Protein AF-A0AAW9D600-F1 (afdb_monomer_lite)

Organism: Burkholderia thailandensis (NCBI:txid57975)

pLDDT: mean 84.23, std 15.15, range [27.64, 96.31]

Radius of gyration: 14.9 Å; chains: 1; bounding box: 30×37×37 Å

Secondary structure (DSSP, 8-state):
-----PPSS-EEEEEEEEETTTTEEEEEEEEEE-TT------SSGGG-EEEEE-S-TTSPPP------SS-GGGHHHHS-----B-GGGG-

InterPro domains:
  IPR011051 RmlC-like cupin domain superfamily [SSF51182] (14-82)
  IPR014710 RmlC-like jelly roll fold [G3DSA:2.60.120.10] (4-88)

Structure (mmCIF, N/CA/C/O backbone):
data_AF-A0AAW9D600-F1
#
_entry.id   AF-A0AAW9D600-F1
#
loop_
_atom_site.group_PDB
_atom_site.id
_atom_site.type_symbol
_atom_site.label_atom_id
_atom_site.label_alt_id
_atom_site.label_comp_id
_atom_site.label_asym_id
_atom_site.label_entity_id
_atom_site.label_seq_id
_atom_site.pdbx_PDB_ins_code
_atom_site.Cartn_x
_atom_site.Cartn_y
_atom_site.Cartn_z
_atom_site.occupancy
_atom_site.B_iso_or_equiv
_atom_site.auth_seq_id
_atom_site.auth_comp_id
_atom_site.auth_asym_id
_atom_site.auth_atom_id
_atom_site.pdbx_PDB_model_num
ATOM 1 N N . MET A 1 1 ? -15.544 -13.098 14.648 1.00 27.64 1 MET A N 1
ATOM 2 C CA . MET A 1 1 ? -15.975 -11.789 14.102 1.00 27.64 1 MET A CA 1
ATOM 3 C C . MET A 1 1 ? -15.090 -10.699 14.698 1.00 27.64 1 MET A C 1
ATOM 5 O O . MET A 1 1 ? -15.237 -10.399 15.873 1.00 27.64 1 MET A O 1
ATOM 9 N N . VAL A 1 2 ? -14.135 -10.143 13.943 1.00 31.48 2 VAL A N 1
ATOM 10 C CA . VAL A 1 2 ? -13.303 -9.023 14.428 1.00 31.48 2 VAL A CA 1
ATOM 11 C C . VAL A 1 2 ? -14.023 -7.716 14.103 1.00 31.48 2 VAL A C 1
ATOM 13 O O . VAL A 1 2 ? -14.227 -7.393 12.935 1.00 31.48 2 VAL A O 1
ATOM 16 N N . ARG A 1 3 ? -14.445 -6.963 15.125 1.00 32.22 3 ARG A N 1
ATOM 17 C CA . ARG A 1 3 ? -15.092 -5.655 14.948 1.00 32.22 3 ARG A CA 1
ATOM 18 C C . ARG A 1 3 ? -14.046 -4.547 15.063 1.00 32.22 3 ARG A C 1
ATOM 20 O O . ARG A 1 3 ? -13.795 -4.042 16.151 1.00 32.22 3 ARG A O 1
ATOM 27 N N . LEU A 1 4 ? -13.450 -4.155 13.939 1.00 51.66 4 LEU A N 1
ATOM 28 C CA . LEU A 1 4 ? -12.526 -3.018 13.877 1.00 51.66 4 LEU A CA 1
ATOM 29 C C . LEU A 1 4 ? -13.328 -1.705 13.949 1.00 51.66 4 LEU A C 1
ATOM 31 O O . LEU A 1 4 ? -13.973 -1.307 12.980 1.00 51.66 4 LEU A O 1
ATOM 35 N N . ARG A 1 5 ? -13.337 -1.035 15.110 1.00 48.72 5 ARG A N 1
ATOM 36 C CA . ARG A 1 5 ? -13.917 0.311 15.267 1.00 48.72 5 ARG A CA 1
ATOM 37 C C . ARG A 1 5 ? -12.818 1.361 15.072 1.00 48.72 5 ARG A C 1
ATOM 39 O O . ARG A 1 5 ? -12.150 1.732 16.026 1.00 48.72 5 ARG A O 1
ATOM 46 N N . GLY A 1 6 ? -12.634 1.833 13.839 1.00 51.75 6 GLY A N 1
ATOM 47 C CA . GLY A 1 6 ? -11.820 3.016 13.532 1.00 51.75 6 GLY A CA 1
ATOM 48 C C . GLY A 1 6 ? -12.710 4.242 13.327 1.00 51.75 6 GLY A C 1
ATOM 49 O O . GLY A 1 6 ? -13.665 4.184 12.545 1.00 51.75 6 GLY A O 1
ATOM 50 N N . ALA A 1 7 ? -12.428 5.337 14.035 1.00 51.44 7 ALA A N 1
ATOM 51 C CA . ALA A 1 7 ? -13.158 6.591 13.884 1.00 51.44 7 ALA A CA 1
ATOM 52 C C . ALA A 1 7 ? -12.973 7.200 12.478 1.00 51.44 7 ALA A C 1
ATOM 54 O O . ALA A 1 7 ? -11.999 6.963 11.765 1.00 51.44 7 ALA A O 1
ATOM 55 N N . ARG A 1 8 ? -13.987 7.966 12.079 1.00 55.41 8 ARG A N 1
ATOM 56 C CA . ARG A 1 8 ? -14.259 8.474 10.731 1.00 55.41 8 ARG A CA 1
ATOM 57 C C . ARG A 1 8 ? -13.113 9.329 10.135 1.00 55.41 8 ARG A C 1
ATOM 59 O O . ARG A 1 8 ? -12.550 10.183 10.804 1.00 55.41 8 ARG A O 1
ATOM 66 N N . ARG A 1 9 ? -12.907 9.186 8.814 1.00 62.12 9 ARG A N 1
ATOM 67 C CA . ARG A 1 9 ? -12.443 10.218 7.845 1.00 62.12 9 ARG A CA 1
ATOM 68 C C . ARG A 1 9 ? -11.033 10.833 7.993 1.00 62.12 9 ARG A C 1
ATOM 70 O O . ARG A 1 9 ? -10.845 11.966 7.562 1.00 62.12 9 ARG A O 1
ATOM 77 N N . ARG A 1 10 ? -10.019 10.128 8.509 1.00 74.69 10 ARG A N 1
ATOM 78 C CA . ARG A 1 10 ? -8.627 10.654 8.467 1.00 74.69 10 ARG A CA 1
ATOM 79 C C . ARG A 1 10 ? -7.582 9.735 7.837 1.00 74.69 10 ARG A C 1
ATOM 81 O O . ARG A 1 10 ? -6.446 10.163 7.635 1.00 74.69 10 ARG A O 1
ATOM 88 N N . ALA A 1 11 ? -7.943 8.503 7.488 1.00 87.88 11 ALA A N 1
ATOM 89 C CA . ALA A 1 11 ? -7.070 7.659 6.684 1.00 87.88 11 ALA A CA 1
ATOM 90 C C . ALA A 1 11 ? -7.019 8.182 5.244 1.00 87.88 11 ALA A C 1
ATOM 92 O O . ALA A 1 11 ? -8.032 8.598 4.676 1.00 87.88 11 ALA A O 1
ATOM 93 N N . HIS A 1 12 ? -5.840 8.145 4.644 1.00 90.44 12 HIS A N 1
ATOM 94 C CA . HIS A 1 12 ? -5.650 8.449 3.236 1.00 90.44 12 HIS A CA 1
ATOM 95 C C . HIS A 1 12 ? -4.599 7.523 2.632 1.00 90.44 12 HIS A C 1
ATOM 97 O O . HIS A 1 12 ? -3.820 6.879 3.337 1.00 90.44 12 HIS A O 1
ATOM 103 N N . ARG A 1 13 ? -4.587 7.464 1.306 1.00 91.31 13 ARG A N 1
ATOM 104 C CA . ARG A 1 13 ? -3.543 6.817 0.519 1.00 91.31 13 ARG A CA 1
ATOM 105 C C . ARG A 1 13 ? -2.985 7.823 -0.462 1.00 91.31 13 ARG A C 1
ATOM 107 O O . ARG A 1 13 ? -3.757 8.498 -1.132 1.00 91.31 13 ARG A O 1
ATOM 114 N N . ILE A 1 14 ? -1.673 7.877 -0.582 1.00 93.38 14 ILE A N 1
ATOM 115 C CA . ILE A 1 14 ? -1.001 8.516 -1.703 1.00 93.38 14 ILE A CA 1
ATOM 116 C C . ILE A 1 14 ? -0.653 7.412 -2.698 1.00 93.38 14 ILE A C 1
ATOM 118 O O . ILE A 1 14 ? -0.001 6.447 -2.311 1.00 93.38 14 ILE A O 1
ATOM 122 N N . ALA A 1 15 ? -1.150 7.502 -3.928 1.00 93.25 15 ALA A N 1
ATOM 123 C CA . ALA A 1 15 ? -0.823 6.578 -5.011 1.00 93.25 15 ALA A CA 1
ATOM 124 C C . ALA A 1 15 ? 0.221 7.217 -5.926 1.00 93.25 15 ALA A C 1
ATOM 126 O O . ALA A 1 15 ? 0.092 8.397 -6.244 1.00 93.25 15 ALA A O 1
ATOM 127 N N . TYR A 1 16 ? 1.206 6.435 -6.348 1.00 94.81 16 TYR A N 1
ATOM 128 C CA . TYR A 1 16 ? 2.300 6.878 -7.207 1.00 94.81 16 TYR A CA 1
ATOM 129 C C . TYR A 1 16 ? 2.314 6.079 -8.506 1.00 94.81 16 TYR A C 1
ATOM 131 O O . TYR A 1 16 ? 1.800 4.961 -8.569 1.00 94.81 16 TYR A O 1
ATOM 139 N N . ARG A 1 17 ? 2.944 6.648 -9.529 1.00 94.94 17 ARG A N 1
ATOM 140 C CA . ARG A 1 17 ? 3.299 5.960 -10.768 1.00 94.94 17 ARG A CA 1
ATOM 141 C C . ARG A 1 17 ? 4.781 5.594 -10.735 1.00 94.94 17 ARG A C 1
ATOM 143 O O . ARG A 1 17 ? 5.594 6.381 -10.265 1.00 94.94 17 ARG A O 1
ATOM 150 N N . TRP A 1 18 ? 5.139 4.420 -11.241 1.00 95.88 18 TRP A N 1
ATOM 151 C CA . TRP A 1 18 ? 6.540 4.054 -11.434 1.00 95.88 18 TRP A CA 1
ATOM 152 C C . TRP A 1 18 ? 7.132 4.753 -12.662 1.00 95.88 18 TRP A C 1
ATOM 154 O O . TRP A 1 18 ? 6.495 4.797 -13.715 1.00 95.88 18 TRP A O 1
ATOM 164 N N . ASN A 1 19 ? 8.349 5.274 -12.535 1.00 95.38 19 ASN A N 1
ATOM 165 C CA . ASN A 1 19 ? 9.164 5.745 -13.645 1.00 95.38 19 ASN A CA 1
ATOM 166 C C . ASN A 1 19 ? 10.347 4.791 -13.831 1.00 95.38 19 ASN A C 1
ATOM 168 O O . ASN A 1 19 ? 11.276 4.803 -13.025 1.00 95.38 19 ASN A O 1
ATOM 172 N N . GLU A 1 20 ? 10.326 4.002 -14.907 1.00 95.38 20 GLU A N 1
ATOM 173 C CA . GLU A 1 20 ? 11.405 3.055 -15.220 1.00 95.38 20 GLU A CA 1
ATOM 174 C C . GLU A 1 20 ? 12.745 3.757 -15.464 1.00 95.38 20 GLU A C 1
ATOM 176 O O . GLU A 1 20 ? 13.768 3.327 -14.941 1.00 95.38 20 GLU A O 1
ATOM 181 N N . ALA A 1 21 ? 12.749 4.872 -16.201 1.00 95.88 21 ALA A N 1
ATOM 182 C CA . ALA A 1 21 ? 13.982 5.568 -16.572 1.00 95.88 21 ALA A CA 1
ATOM 183 C C . ALA A 1 21 ? 14.704 6.172 -15.358 1.00 95.88 21 ALA A C 1
ATOM 185 O O . ALA A 1 21 ? 15.930 6.177 -15.303 1.00 95.88 21 ALA A O 1
ATOM 186 N N . ALA A 1 22 ? 13.943 6.671 -14.381 1.00 93.44 22 ALA A N 1
ATOM 187 C CA . ALA A 1 22 ? 14.487 7.243 -13.150 1.00 93.44 22 ALA A CA 1
ATOM 188 C C . ALA A 1 22 ? 14.581 6.231 -11.994 1.00 93.44 22 ALA A C 1
ATOM 190 O O . ALA A 1 22 ? 15.107 6.569 -10.935 1.00 93.44 22 ALA A O 1
ATOM 191 N N . CYS A 1 23 ? 14.064 5.012 -12.183 1.00 95.06 23 CYS A N 1
ATOM 192 C CA . CYS A 1 23 ? 13.974 3.969 -11.164 1.00 95.06 23 CYS A CA 1
ATOM 193 C C . CYS A 1 23 ? 13.354 4.478 -9.843 1.00 95.06 23 CYS A C 1
ATOM 195 O O . CYS A 1 23 ? 13.845 4.205 -8.744 1.00 95.06 23 CYS A O 1
ATOM 197 N N . CYS A 1 24 ? 12.278 5.265 -9.938 1.00 96.06 24 CYS A N 1
ATOM 198 C CA . CYS A 1 24 ? 11.624 5.854 -8.771 1.00 96.06 24 CYS A CA 1
ATOM 199 C C . CYS A 1 24 ? 10.113 6.047 -8.960 1.00 96.06 24 CYS A C 1
ATOM 201 O O . CYS A 1 24 ? 9.573 6.007 -10.067 1.00 96.06 24 CYS A O 1
ATOM 203 N N . ALA A 1 25 ? 9.413 6.253 -7.846 1.00 96.31 25 ALA A 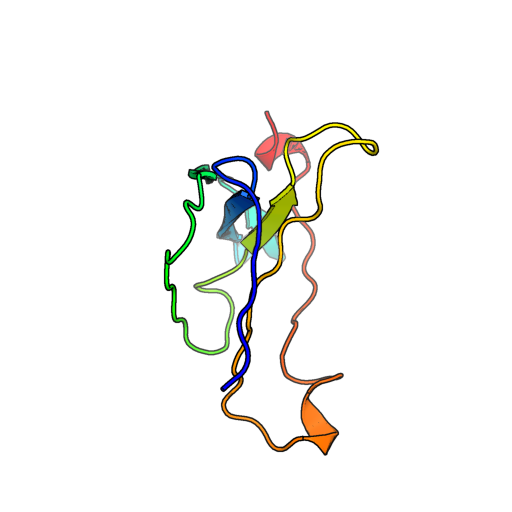N 1
ATOM 204 C CA . ALA A 1 25 ? 7.995 6.578 -7.812 1.00 96.31 25 ALA A CA 1
ATOM 205 C C . ALA A 1 25 ? 7.764 8.093 -7.977 1.00 96.31 25 ALA A C 1
ATOM 207 O O . ALA A 1 25 ? 8.372 8.901 -7.274 1.00 96.31 25 ALA A O 1
ATOM 208 N N . ILE A 1 26 ? 6.845 8.465 -8.869 1.00 94.00 26 ILE A N 1
ATOM 209 C CA . ILE A 1 26 ? 6.491 9.843 -9.251 1.00 94.00 26 ILE A CA 1
ATOM 210 C C . ILE A 1 26 ? 4.964 10.068 -9.211 1.00 94.00 26 ILE A C 1
ATOM 212 O O . ILE A 1 26 ? 4.203 9.141 -8.928 1.00 94.00 26 ILE A O 1
ATOM 216 N N . ASP A 1 27 ? 4.508 11.291 -9.510 1.00 86.00 27 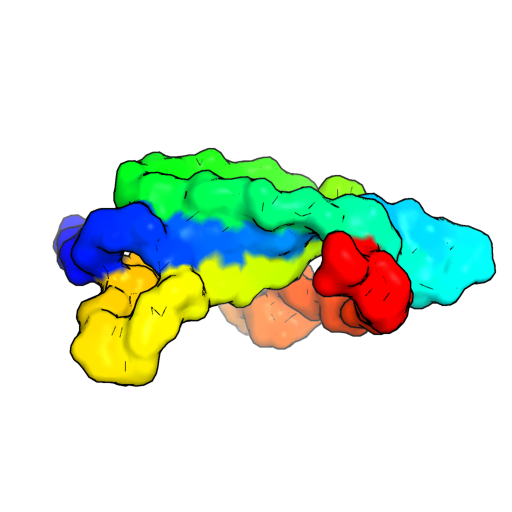ASP A N 1
ATOM 217 C CA . ASP A 1 27 ? 3.093 11.677 -9.687 1.00 86.00 27 ASP A CA 1
ATOM 218 C C . ASP A 1 27 ? 2.161 11.258 -8.537 1.00 86.00 27 ASP A C 1
ATOM 220 O O . ASP A 1 27 ? 1.248 10.439 -8.698 1.00 86.00 27 ASP A O 1
ATOM 224 N N . ALA A 1 28 ? 2.390 11.815 -7.348 1.00 88.00 28 ALA A N 1
ATOM 225 C CA . ALA A 1 28 ? 1.671 11.413 -6.151 1.00 88.00 28 ALA A CA 1
ATOM 226 C C . ALA A 1 28 ? 0.247 11.990 -6.102 1.00 88.00 28 ALA A C 1
ATOM 228 O O . ALA A 1 28 ? 0.035 13.200 -6.109 1.00 88.00 28 ALA A O 1
ATOM 229 N N . ARG A 1 29 ? -0.757 11.120 -5.973 1.00 91.12 29 ARG A N 1
ATOM 230 C CA . ARG A 1 29 ? -2.165 11.517 -5.816 1.00 91.12 29 ARG A CA 1
ATOM 231 C C . ARG A 1 29 ? -2.714 11.065 -4.480 1.00 91.12 29 ARG A C 1
ATOM 233 O O . ARG A 1 29 ? -2.722 9.872 -4.171 1.00 91.12 29 ARG A O 1
ATOM 240 N N . LYS A 1 30 ? -3.203 12.016 -3.686 1.00 90.75 30 LYS A N 1
ATOM 241 C CA . LYS A 1 30 ? -3.795 11.744 -2.375 1.00 90.75 30 LYS A CA 1
ATOM 242 C C . LYS A 1 30 ? -5.285 11.436 -2.507 1.00 90.75 30 LYS A C 1
ATOM 244 O O . LYS A 1 30 ? -6.054 12.225 -3.039 1.00 90.75 30 LYS A O 1
ATOM 249 N N . HIS A 1 31 ? -5.698 10.309 -1.944 1.00 89.50 31 HIS A N 1
ATOM 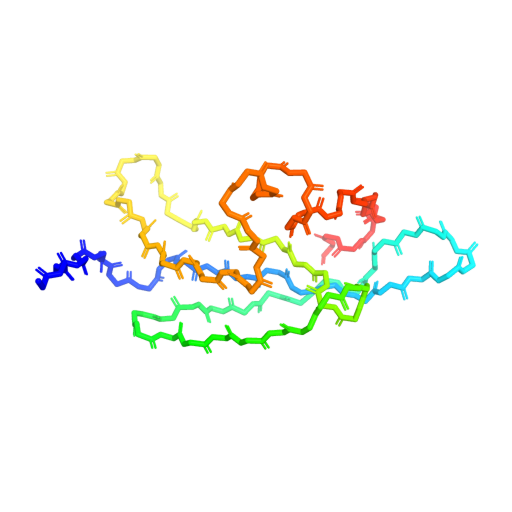250 C CA . HIS A 1 31 ? -7.081 9.854 -1.900 1.00 89.50 31 HIS A CA 1
ATOM 251 C C . HIS A 1 31 ? -7.512 9.642 -0.450 1.00 89.50 31 HIS A C 1
ATOM 253 O O . HIS A 1 31 ? -6.845 8.927 0.305 1.00 89.50 31 HIS A O 1
ATOM 259 N N . ALA A 1 32 ? -8.640 10.232 -0.058 1.00 89.56 32 ALA A N 1
ATOM 260 C CA . ALA A 1 32 ? -9.260 9.938 1.229 1.00 89.56 32 ALA A CA 1
ATOM 261 C C . ALA A 1 32 ? -9.725 8.472 1.279 1.00 89.56 32 ALA A C 1
ATOM 263 O O . ALA A 1 32 ? -10.223 7.934 0.291 1.00 89.56 32 ALA A O 1
ATOM 264 N N . ARG A 1 33 ? -9.586 7.825 2.441 1.00 89.81 33 ARG A N 1
ATOM 265 C CA . ARG A 1 33 ? -10.069 6.462 2.692 1.00 89.81 33 ARG A CA 1
ATOM 266 C C . ARG A 1 33 ? -11.135 6.487 3.790 1.00 89.81 33 ARG A C 1
ATOM 268 O O . ARG A 1 33 ? -10.785 6.499 4.973 1.00 89.81 33 ARG A O 1
ATOM 275 N N . PRO A 1 34 ? -12.432 6.531 3.438 1.00 86.12 34 PRO A N 1
ATOM 276 C CA . PRO A 1 34 ? -13.492 6.407 4.430 1.00 86.12 34 PRO A CA 1
ATOM 277 C C . PRO A 1 34 ? -13.528 4.992 5.027 1.00 86.12 34 PRO A C 1
ATOM 279 O O . PRO A 1 34 ? -13.008 4.035 4.450 1.00 86.12 34 PRO A O 1
ATOM 282 N N . THR A 1 35 ? -14.160 4.849 6.193 1.00 86.56 35 THR A N 1
ATOM 283 C CA . THR A 1 35 ? -14.416 3.541 6.812 1.00 86.56 35 THR A CA 1
ATOM 284 C C . THR A 1 35 ? -15.149 2.628 5.827 1.00 86.56 35 THR A C 1
ATOM 286 O O . THR A 1 35 ? -16.103 3.059 5.185 1.00 86.56 35 THR A O 1
ATOM 289 N N . GLY A 1 36 ? -14.700 1.377 5.707 1.00 86.81 36 GLY A N 1
ATOM 290 C CA . GLY A 1 36 ? -15.263 0.406 4.762 1.00 86.81 36 GLY A CA 1
ATOM 291 C C . GLY A 1 36 ? -14.700 0.490 3.338 1.00 86.81 36 GLY A C 1
ATOM 292 O O . GLY A 1 36 ? -15.033 -0.361 2.524 1.00 86.81 36 GLY A O 1
ATOM 293 N N . ALA A 1 37 ? -13.828 1.456 3.022 1.00 88.44 37 ALA A N 1
ATOM 294 C CA . ALA A 1 37 ? -13.187 1.521 1.709 1.00 88.44 37 ALA A CA 1
ATOM 295 C C . ALA A 1 37 ? -12.245 0.328 1.471 1.00 88.44 37 ALA A C 1
ATOM 297 O O . ALA A 1 37 ? -11.233 0.167 2.164 1.00 88.44 37 ALA A O 1
ATOM 298 N N . VAL A 1 38 ? -12.541 -0.451 0.431 1.00 89.31 38 VAL A N 1
ATOM 299 C CA . VAL A 1 38 ? -11.755 -1.612 -0.003 1.00 89.31 38 VAL A CA 1
ATOM 300 C C . VAL A 1 38 ? -10.930 -1.252 -1.238 1.00 89.31 38 VAL A C 1
ATOM 302 O O . VAL A 1 38 ? -11.363 -0.493 -2.100 1.00 89.31 38 VAL A O 1
ATOM 305 N N . SER A 1 39 ? -9.718 -1.793 -1.317 1.00 87.62 39 SER A N 1
ATOM 306 C CA . SER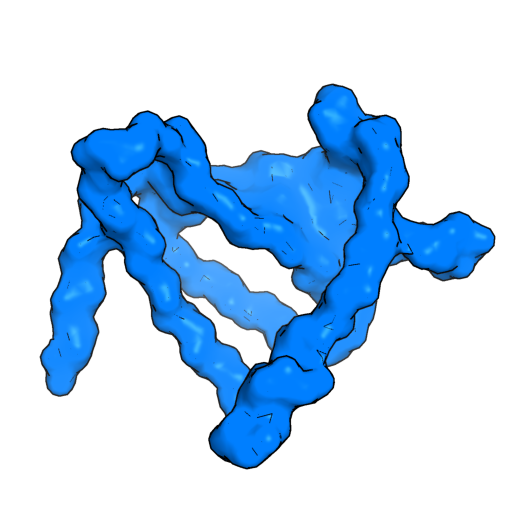 A 1 39 ? -8.835 -1.683 -2.479 1.00 87.62 39 SER A CA 1
ATOM 307 C C . SER A 1 39 ? -8.088 -2.997 -2.655 1.00 87.62 39 SER A C 1
ATOM 309 O O . SER A 1 39 ? -7.626 -3.545 -1.656 1.00 87.62 39 SER A O 1
ATOM 311 N N . TYR A 1 40 ? -7.909 -3.452 -3.890 1.00 90.31 40 TYR A N 1
ATOM 312 C CA . TYR A 1 40 ? -7.118 -4.635 -4.221 1.00 90.31 40 TYR A CA 1
ATOM 313 C C . TYR A 1 40 ? -6.170 -4.306 -5.372 1.00 90.31 40 TYR A C 1
ATOM 315 O O . TYR A 1 40 ? -6.482 -3.459 -6.209 1.00 90.31 40 TYR A O 1
ATOM 323 N N . VAL A 1 41 ? -5.003 -4.943 -5.379 1.00 88.25 41 VAL A N 1
ATOM 324 C CA . VAL A 1 41 ? -3.955 -4.760 -6.388 1.00 88.25 41 VAL A CA 1
ATOM 325 C C . VAL A 1 41 ? -3.195 -6.072 -6.561 1.00 88.25 41 VAL A C 1
ATOM 327 O O . VAL A 1 41 ? -3.244 -6.936 -5.683 1.00 88.25 41 VAL A O 1
ATOM 330 N N . ARG A 1 42 ? -2.507 -6.228 -7.692 1.00 88.12 42 ARG A N 1
ATOM 331 C CA . ARG A 1 42 ? -1.563 -7.332 -7.909 1.00 88.12 42 ARG A CA 1
ATOM 332 C C . ARG A 1 42 ? -0.165 -6.927 -7.436 1.00 88.12 42 ARG A C 1
ATOM 334 O O . ARG A 1 42 ? 0.090 -5.749 -7.194 1.00 88.12 42 ARG A O 1
ATOM 341 N N . ALA A 1 43 ? 0.720 -7.910 -7.292 1.00 87.62 43 ALA A N 1
ATOM 342 C CA . ALA A 1 43 ? 2.137 -7.652 -7.054 1.00 87.62 43 ALA A CA 1
ATOM 343 C C . ALA A 1 43 ? 2.760 -6.875 -8.230 1.00 87.62 43 ALA A C 1
ATOM 345 O O . ALA A 1 43 ? 2.282 -6.970 -9.361 1.00 87.62 43 ALA A O 1
ATOM 346 N N . GLY A 1 44 ? 3.836 -6.136 -7.957 1.00 89.44 44 GLY A N 1
ATOM 347 C CA . GLY A 1 44 ? 4.543 -5.314 -8.941 1.00 89.44 44 GLY A CA 1
ATOM 348 C C . GLY A 1 44 ? 4.399 -3.812 -8.687 1.00 89.44 44 GLY A C 1
ATOM 349 O O . GLY A 1 44 ? 3.883 -3.373 -7.659 1.00 89.44 44 GLY A O 1
ATOM 350 N N . ARG A 1 45 ? 4.882 -3.010 -9.639 1.00 93.19 45 ARG A N 1
ATOM 351 C CA . ARG A 1 45 ? 5.059 -1.553 -9.489 1.00 93.19 45 ARG A CA 1
ATOM 352 C C . ARG A 1 45 ? 3.903 -0.710 -10.036 1.00 93.19 45 ARG A C 1
ATOM 354 O O . ARG A 1 45 ? 3.949 0.514 -9.986 1.00 93.19 45 ARG A O 1
ATOM 361 N N . GLU A 1 46 ? 2.826 -1.346 -10.488 1.00 88.81 46 GLU A N 1
ATOM 362 C CA . GLU A 1 46 ? 1.618 -0.660 -10.975 1.00 88.81 46 GLU A CA 1
ATOM 363 C C . GLU A 1 46 ? 0.771 -0.047 -9.842 1.00 88.81 46 GLU A C 1
ATOM 365 O O . GLU A 1 46 ? -0.145 0.735 -10.088 1.00 88.81 46 GLU A O 1
ATOM 370 N N . ALA A 1 47 ? 1.066 -0.399 -8.587 1.00 89.19 47 ALA A N 1
ATOM 371 C CA . ALA A 1 47 ? 0.229 -0.109 -7.426 1.00 89.19 47 ALA A CA 1
ATOM 372 C C . ALA A 1 47 ? 0.990 0.498 -6.232 1.00 89.19 47 ALA A C 1
ATOM 374 O O . ALA A 1 47 ? 0.594 0.311 -5.074 1.00 89.19 47 ALA A O 1
ATOM 375 N N . ILE A 1 48 ? 2.068 1.238 -6.500 1.00 94.56 48 ILE A N 1
ATOM 376 C CA . ILE A 1 48 ? 2.894 1.871 -5.464 1.00 94.56 48 ILE A CA 1
ATOM 377 C C . ILE A 1 48 ? 2.046 2.862 -4.666 1.00 94.56 48 ILE A C 1
ATOM 379 O O . ILE A 1 48 ? 1.389 3.749 -5.221 1.00 94.56 48 ILE A O 1
ATOM 383 N N . HIS A 1 49 ? 2.054 2.729 -3.340 1.00 92.81 49 HIS A N 1
ATOM 384 C CA . HIS A 1 49 ? 1.301 3.631 -2.488 1.00 92.81 49 HIS A CA 1
ATOM 385 C C . HIS A 1 49 ? 1.890 3.804 -1.092 1.00 92.81 49 HIS A C 1
ATOM 387 O O . HIS A 1 49 ? 2.571 2.934 -0.561 1.00 92.81 49 HIS A O 1
ATOM 393 N N . ARG A 1 50 ? 1.541 4.927 -0.465 1.00 92.50 50 ARG A N 1
ATOM 394 C CA . ARG A 1 50 ? 1.807 5.220 0.943 1.00 92.50 50 ARG A CA 1
ATOM 395 C C . ARG A 1 50 ? 0.486 5.413 1.674 1.00 92.50 50 ARG A C 1
ATOM 397 O O . ARG A 1 50 ? -0.349 6.207 1.241 1.00 92.50 50 ARG A O 1
ATOM 404 N N . LEU A 1 51 ? 0.280 4.689 2.769 1.00 90.31 51 LEU A N 1
ATOM 405 C CA . LEU A 1 51 ? -0.848 4.922 3.672 1.00 90.31 51 LEU A CA 1
ATOM 406 C C . LEU A 1 51 ? -0.477 5.975 4.713 1.00 90.31 51 LEU A C 1
ATOM 408 O O . LEU A 1 51 ? 0.669 6.052 5.147 1.00 90.31 51 LEU A O 1
ATOM 412 N N . GLY A 1 52 ? -1.454 6.780 5.115 1.00 90.19 52 GLY A N 1
ATOM 413 C CA . GLY A 1 52 ? -1.255 7.805 6.126 1.00 90.19 52 GLY A CA 1
ATOM 414 C C . GLY A 1 52 ? -2.512 8.095 6.933 1.00 90.19 52 GLY A C 1
ATOM 415 O O . GLY A 1 52 ? -3.640 7.847 6.496 1.00 90.19 52 GLY A O 1
ATOM 416 N N . HIS A 1 53 ? -2.300 8.666 8.115 1.00 90.31 53 HIS A N 1
ATOM 417 C CA . HIS A 1 53 ? -3.335 9.200 8.990 1.00 90.31 53 HIS A CA 1
ATOM 418 C C . HIS A 1 53 ? -3.156 10.719 9.080 1.00 90.31 53 HIS A C 1
ATOM 420 O O . HIS A 1 53 ? -2.082 11.194 9.422 1.00 90.31 53 HIS A O 1
ATOM 426 N N . ALA A 1 54 ? -4.186 11.479 8.714 1.00 85.12 54 ALA A N 1
ATOM 427 C CA . ALA A 1 54 ? -4.149 12.943 8.661 1.00 85.12 54 ALA A CA 1
ATOM 428 C C . ALA A 1 54 ? -4.565 13.623 9.983 1.00 85.12 54 ALA A C 1
ATOM 430 O O . ALA A 1 54 ? -4.778 14.831 9.995 1.00 85.12 54 ALA A O 1
ATOM 431 N N . GLY A 1 55 ? -4.760 12.854 11.058 1.00 83.62 55 GLY A N 1
ATOM 432 C CA . GLY A 1 55 ? -5.108 13.369 12.382 1.00 83.62 55 GLY A CA 1
ATOM 433 C C . GLY A 1 55 ? -3.900 13.729 13.240 1.00 83.62 55 GLY A C 1
ATOM 434 O O . GLY A 1 55 ? -2.759 13.396 12.914 1.00 83.62 55 GLY A O 1
ATOM 435 N N . ALA A 1 56 ? -4.169 14.403 14.355 1.00 85.94 56 ALA A N 1
ATOM 436 C CA . ALA A 1 56 ? -3.189 14.642 15.404 1.00 85.94 56 ALA A CA 1
ATOM 437 C C . ALA A 1 56 ? -2.796 13.321 16.085 1.00 85.94 56 ALA A C 1
ATOM 439 O O . ALA A 1 56 ? -3.548 12.352 16.071 1.00 85.94 56 ALA A O 1
ATOM 440 N N . LYS A 1 57 ? -1.641 13.284 16.762 1.00 83.50 57 LYS A N 1
ATOM 441 C CA . LYS A 1 57 ? -1.216 12.095 17.531 1.00 83.50 57 LYS A CA 1
ATOM 442 C C . LYS A 1 57 ? -2.206 11.694 18.637 1.00 83.50 57 LYS A C 1
ATOM 444 O O . LYS A 1 57 ? -2.181 10.554 19.079 1.00 83.50 57 LYS A O 1
ATOM 449 N N . THR A 1 58 ? -3.036 12.633 19.086 1.00 86.94 58 THR A N 1
ATOM 450 C CA . THR A 1 58 ? -4.084 12.436 20.095 1.00 86.94 58 THR A CA 1
ATOM 451 C C . THR A 1 58 ? -5.417 11.965 19.507 1.00 86.94 58 THR A C 1
ATOM 453 O O . THR A 1 58 ? -6.304 11.587 20.269 1.00 86.94 58 THR A O 1
ATOM 456 N N . ASP A 1 59 ? -5.585 11.984 18.178 1.00 85.06 59 ASP A N 1
ATOM 457 C CA . ASP A 1 59 ? -6.771 11.421 17.533 1.00 85.06 59 ASP A CA 1
ATOM 458 C C . ASP A 1 59 ? -6.800 9.891 17.693 1.00 85.06 59 ASP A C 1
ATOM 460 O O . ASP A 1 59 ? -5.771 9.220 17.801 1.00 85.06 59 ASP A O 1
ATOM 464 N N . ALA A 1 60 ? -8.006 9.317 17.655 1.00 86.12 60 ALA A N 1
ATOM 465 C CA . ALA A 1 60 ? -8.169 7.868 17.649 1.00 86.12 60 ALA A CA 1
ATOM 466 C C . ALA A 1 60 ? -7.470 7.230 16.426 1.00 86.12 60 ALA A C 1
ATOM 468 O O . ALA A 1 60 ? -7.561 7.768 15.313 1.00 86.12 60 ALA A O 1
ATOM 469 N N . PRO A 1 61 ? -6.837 6.053 16.587 1.00 85.81 61 PRO A N 1
ATOM 470 C CA . PRO A 1 61 ? -6.113 5.410 15.501 1.00 85.81 61 PRO A CA 1
ATOM 471 C C . PRO A 1 61 ? -7.047 5.006 14.354 1.00 85.81 61 PRO A C 1
ATOM 473 O O . PRO A 1 61 ? -8.191 4.584 14.552 1.00 85.81 61 PRO A O 1
ATOM 476 N N . ALA A 1 62 ? -6.524 5.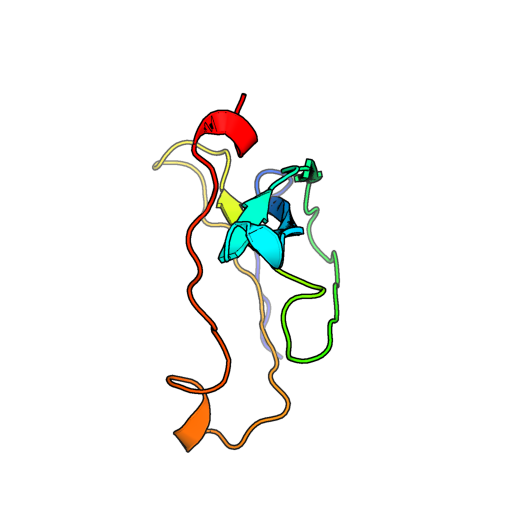076 13.130 1.00 86.25 62 ALA A N 1
ATOM 477 C CA . ALA A 1 62 ? -7.142 4.448 11.969 1.00 86.25 62 ALA A CA 1
ATOM 478 C C . ALA A 1 62 ? -6.610 3.017 11.818 1.00 86.25 62 ALA A C 1
ATOM 480 O O . ALA A 1 62 ? -5.400 2.816 11.768 1.00 86.25 62 ALA A O 1
ATOM 481 N N . ILE A 1 63 ? -7.510 2.034 11.719 1.00 87.62 63 ILE A N 1
ATOM 482 C CA . ILE A 1 63 ? -7.148 0.618 11.584 1.00 87.62 63 ILE A CA 1
ATOM 483 C C . ILE A 1 63 ? -7.609 0.105 10.217 1.00 87.62 63 ILE A C 1
ATOM 485 O O . ILE A 1 63 ? -8.768 0.294 9.842 1.00 87.62 63 ILE A O 1
ATOM 489 N N . SER A 1 64 ? -6.715 -0.562 9.487 1.00 86.94 64 SER A N 1
ATOM 490 C CA . SER A 1 64 ? -6.999 -1.232 8.214 1.00 86.94 64 SER A CA 1
ATOM 491 C C . SER A 1 64 ? -6.634 -2.713 8.294 1.00 86.94 64 SER A C 1
ATOM 493 O O . SER A 1 64 ? -5.654 -3.081 8.935 1.00 86.94 64 SER A O 1
ATOM 495 N N . LEU A 1 65 ? -7.417 -3.560 7.622 1.00 90.62 65 LEU A N 1
ATOM 496 C CA . LEU A 1 65 ? -7.107 -4.979 7.441 1.00 90.62 65 LEU A CA 1
ATOM 497 C C . LEU A 1 65 ? -6.468 -5.192 6.067 1.00 90.62 65 LEU A C 1
ATOM 499 O O . LEU A 1 65 ? -7.015 -4.745 5.060 1.00 90.62 65 LEU A O 1
ATOM 503 N N . HIS A 1 66 ? -5.315 -5.857 6.037 1.00 89.69 66 HIS A N 1
ATOM 504 C CA . HIS A 1 66 ? -4.608 -6.221 4.812 1.00 89.69 66 HIS A CA 1
ATOM 505 C C . HIS A 1 66 ? -4.617 -7.742 4.677 1.00 89.69 66 HIS A C 1
ATOM 507 O O . HIS A 1 66 ? -4.330 -8.450 5.639 1.00 89.69 66 HIS A O 1
ATOM 513 N N . VAL A 1 67 ? -4.953 -8.229 3.485 1.00 91.12 67 VAL A N 1
ATOM 514 C CA . VAL A 1 67 ? -4.967 -9.656 3.156 1.00 91.12 67 VAL A CA 1
ATOM 515 C C . VAL A 1 67 ? -4.034 -9.853 1.971 1.00 91.12 67 VAL A C 1
ATOM 517 O O . VAL A 1 67 ? -4.202 -9.193 0.946 1.00 91.12 67 VAL A O 1
ATOM 520 N N . TYR A 1 68 ? -3.050 -10.738 2.118 1.00 91.06 68 TYR A N 1
ATOM 521 C CA . TYR A 1 68 ? -2.047 -11.013 1.093 1.00 91.06 68 TYR A CA 1
ATOM 522 C C . TYR A 1 68 ? -2.159 -12.458 0.614 1.00 91.06 68 TYR A C 1
ATOM 524 O O . TYR A 1 68 ? -2.297 -13.373 1.420 1.00 91.06 68 TYR A O 1
ATOM 532 N N . GLY A 1 69 ? -2.064 -12.661 -0.700 1.00 91.12 69 GLY A N 1
ATOM 533 C CA . GLY A 1 69 ? -2.056 -13.984 -1.331 1.00 91.12 69 GLY A CA 1
ATOM 534 C C . GLY A 1 69 ? -0.687 -14.667 -1.285 1.00 91.12 69 GLY A C 1
ATOM 535 O O . GLY A 1 69 ? -0.234 -15.178 -2.303 1.00 91.12 69 GLY A O 1
ATOM 536 N N . VAL A 1 70 ? -0.001 -14.623 -0.140 1.00 91.69 70 VAL A N 1
ATOM 537 C CA . VAL A 1 70 ? 1.295 -15.285 0.083 1.00 91.69 70 VAL A CA 1
ATOM 538 C C . VAL A 1 70 ? 1.224 -16.163 1.330 1.00 91.69 70 VAL A C 1
ATOM 540 O O . VAL A 1 70 ? 0.400 -15.924 2.211 1.00 91.69 70 VAL A O 1
ATOM 543 N N . ALA A 1 71 ? 2.101 -17.164 1.415 1.00 94.56 71 ALA A N 1
ATOM 544 C CA . ALA A 1 71 ? 2.273 -17.955 2.633 1.00 94.56 71 ALA A CA 1
ATOM 545 C C . ALA A 1 71 ? 2.668 -17.054 3.820 1.00 94.56 71 ALA A C 1
ATOM 547 O O . ALA A 1 71 ? 3.352 -16.042 3.629 1.00 94.56 71 ALA A O 1
ATOM 548 N N . GLY A 1 72 ? 2.244 -17.411 5.035 1.00 91.25 72 GLY A N 1
ATOM 549 C CA . GLY A 1 72 ? 2.419 -16.576 6.231 1.00 91.25 72 GLY A CA 1
ATOM 550 C C . GLY A 1 72 ? 3.883 -16.216 6.501 1.00 91.25 72 GLY A C 1
ATOM 551 O O . GLY A 1 72 ? 4.207 -15.071 6.807 1.00 91.25 72 GLY A O 1
ATOM 552 N N . GLU A 1 73 ? 4.781 -17.164 6.261 1.00 93.81 73 GLU A N 1
ATOM 553 C CA . GLU A 1 73 ? 6.233 -17.048 6.411 1.00 93.81 73 GLU A CA 1
ATOM 554 C C . GLU A 1 73 ? 6.842 -16.007 5.459 1.00 93.81 73 GLU A C 1
ATOM 556 O O . GLU A 1 73 ? 7.927 -15.484 5.702 1.00 93.81 73 GLU A O 1
ATOM 561 N N . ARG A 1 74 ? 6.141 -15.680 4.366 1.00 92.56 74 ARG A N 1
ATOM 562 C CA . ARG A 1 74 ? 6.585 -14.724 3.345 1.00 92.56 74 ARG A CA 1
ATOM 563 C C . ARG A 1 74 ? 6.016 -13.324 3.540 1.00 92.56 74 ARG A C 1
ATOM 565 O O . ARG A 1 74 ? 6.418 -12.414 2.816 1.00 92.56 74 ARG A O 1
ATOM 572 N N . VAL A 1 75 ? 5.119 -13.116 4.507 1.00 88.50 75 VAL A N 1
ATOM 573 C CA . VAL A 1 75 ? 4.460 -11.816 4.715 1.00 88.50 75 VAL A CA 1
ATOM 574 C C . VAL A 1 75 ? 5.477 -10.700 4.961 1.00 88.50 75 VAL A C 1
ATOM 576 O O . VAL A 1 75 ? 5.326 -9.619 4.412 1.00 88.50 75 VAL A O 1
ATOM 579 N N . ALA A 1 76 ? 6.543 -10.946 5.725 1.00 87.44 76 ALA A N 1
ATOM 580 C CA . ALA A 1 76 ? 7.525 -9.905 6.040 1.00 87.44 76 ALA A CA 1
ATOM 581 C C . ALA A 1 76 ? 8.406 -9.488 4.846 1.00 87.44 76 ALA A C 1
ATOM 583 O O . ALA A 1 76 ? 8.963 -8.395 4.858 1.00 87.44 76 ALA A O 1
ATOM 584 N N . THR A 1 77 ? 8.540 -10.339 3.826 1.00 85.44 77 THR A N 1
ATOM 585 C CA . THR A 1 77 ? 9.552 -10.182 2.765 1.00 85.44 77 THR A CA 1
ATOM 586 C C . THR A 1 77 ? 8.971 -10.037 1.363 1.00 85.44 77 THR A C 1
ATOM 588 O O . THR A 1 77 ? 9.631 -9.480 0.498 1.00 85.44 77 THR A O 1
ATOM 591 N N . HIS A 1 78 ? 7.749 -10.513 1.118 1.00 85.56 78 HIS A N 1
ATOM 592 C CA . HIS A 1 78 ? 7.178 -10.593 -0.233 1.00 85.56 78 HIS A CA 1
ATOM 593 C C . HIS A 1 78 ? 5.983 -9.661 -0.459 1.00 85.56 78 HIS A C 1
ATOM 595 O O . HIS A 1 78 ? 5.412 -9.661 -1.547 1.00 85.56 78 HIS A O 1
ATOM 601 N N . VAL A 1 79 ? 5.567 -8.891 0.554 1.00 86.94 79 VAL A N 1
ATOM 602 C CA . VAL A 1 79 ? 4.375 -8.027 0.444 1.00 86.94 79 VAL A CA 1
ATOM 603 C C . VAL A 1 79 ? 4.705 -6.561 0.182 1.00 86.94 79 VAL A C 1
ATOM 605 O O . VAL A 1 79 ? 3.852 -5.846 -0.334 1.00 86.94 79 VAL A O 1
ATOM 608 N N . ASN A 1 80 ? 5.919 -6.111 0.514 1.00 87.62 80 ASN A N 1
ATOM 609 C CA . ASN A 1 80 ? 6.344 -4.725 0.331 1.00 87.62 80 ASN A CA 1
ATOM 610 C C . ASN A 1 80 ? 7.636 -4.670 -0.490 1.00 87.62 80 ASN A C 1
ATOM 612 O O . ASN A 1 80 ? 8.673 -5.139 -0.029 1.00 87.62 80 ASN A O 1
ATOM 616 N N . ASP A 1 81 ? 7.571 -4.047 -1.666 1.00 90.00 81 ASP A N 1
ATOM 617 C CA . ASP A 1 81 ? 8.742 -3.548 -2.396 1.00 90.00 81 ASP A CA 1
ATOM 618 C C . ASP A 1 81 ? 8.926 -2.067 -2.027 1.00 90.00 81 ASP A C 1
ATOM 620 O O . ASP A 1 81 ? 8.057 -1.236 -2.312 1.00 90.00 81 ASP A O 1
ATOM 624 N N . VAL A 1 82 ? 10.004 -1.742 -1.307 1.00 90.75 82 VAL A N 1
ATOM 625 C CA . VAL A 1 82 ? 10.276 -0.372 -0.852 1.00 90.75 82 VAL A CA 1
ATOM 626 C C . VAL A 1 82 ? 11.090 0.344 -1.918 1.00 90.75 82 VAL A C 1
ATOM 628 O O . VAL A 1 82 ? 12.253 0.028 -2.145 1.00 90.75 82 VAL A O 1
ATOM 631 N N . VAL A 1 83 ? 10.478 1.350 -2.536 1.00 93.44 83 VAL A N 1
ATOM 632 C CA . VAL A 1 83 ? 11.081 2.118 -3.628 1.00 93.44 83 VAL A CA 1
ATOM 633 C C . VAL A 1 83 ? 11.312 3.577 -3.244 1.00 93.44 83 VAL A C 1
ATOM 635 O O . VAL A 1 83 ? 10.607 4.137 -2.398 1.00 93.44 83 VAL A O 1
ATOM 638 N N . ALA A 1 84 ? 12.285 4.212 -3.898 1.00 95.19 84 ALA A N 1
ATOM 639 C CA . ALA A 1 84 ? 12.509 5.647 -3.774 1.00 95.19 84 ALA A CA 1
ATOM 640 C C . ALA A 1 84 ? 11.320 6.436 -4.347 1.00 95.19 84 ALA A C 1
ATOM 642 O O . ALA A 1 84 ? 10.727 6.047 -5.353 1.00 95.19 84 ALA A O 1
ATOM 643 N N . VAL A 1 85 ? 10.994 7.564 -3.718 1.00 94.50 85 VAL A N 1
ATOM 644 C CA . VAL A 1 85 ? 10.003 8.528 -4.213 1.00 94.50 85 VAL A CA 1
ATOM 645 C C . VAL A 1 85 ? 10.753 9.782 -4.637 1.00 94.50 85 VAL A C 1
ATOM 647 O O . VAL A 1 85 ? 11.573 10.281 -3.866 1.00 94.50 85 VAL A O 1
ATOM 650 N N . ASP A 1 86 ? 10.474 10.295 -5.833 1.00 92.56 86 ASP A N 1
ATOM 651 C CA . ASP A 1 86 ? 11.010 11.586 -6.265 1.00 92.56 86 ASP A CA 1
ATOM 652 C C . ASP A 1 86 ? 10.557 12.677 -5.282 1.00 92.56 86 ASP A C 1
ATOM 654 O O . ASP A 1 86 ? 9.369 12.811 -4.979 1.00 92.56 86 ASP A O 1
ATOM 658 N N . ALA A 1 87 ? 11.504 13.472 -4.781 1.00 75.62 87 ALA A N 1
ATOM 659 C CA . ALA A 1 87 ? 11.235 14.558 -3.843 1.00 75.62 87 ALA A CA 1
ATOM 660 C C . ALA A 1 87 ? 10.191 15.560 -4.373 1.00 75.62 87 ALA A C 1
ATOM 662 O O . ALA A 1 87 ? 9.435 16.134 -3.590 1.00 75.62 87 ALA A O 1
ATOM 663 N N . ARG A 1 88 ? 10.099 15.732 -5.698 1.00 78.50 88 ARG A N 1
ATOM 664 C CA . ARG A 1 88 ? 9.119 16.608 -6.358 1.00 78.50 88 ARG A CA 1
ATOM 665 C C . ARG A 1 88 ? 7.707 16.033 -6.378 1.00 78.50 88 ARG A C 1
ATOM 667 O O . ARG A 1 88 ? 6.758 16.777 -6.594 1.00 78.50 88 ARG A O 1
ATOM 674 N N . ALA A 1 89 ? 7.538 14.735 -6.126 1.00 66.06 89 ALA A N 1
ATOM 675 C CA . ALA A 1 89 ? 6.229 14.089 -6.133 1.00 66.06 89 ALA A CA 1
ATOM 676 C C . ALA A 1 89 ? 5.328 14.541 -4.966 1.00 66.06 89 ALA A C 1
ATOM 678 O O . ALA A 1 89 ? 4.148 14.221 -4.959 1.00 66.06 89 ALA A O 1
ATOM 679 N N . HIS A 1 90 ? 5.862 15.262 -3.977 1.00 55.09 90 HIS A N 1
ATOM 680 C CA . HIS A 1 90 ? 5.138 15.732 -2.792 1.00 55.09 90 HIS A CA 1
ATOM 681 C C . HIS A 1 90 ? 4.763 17.227 -2.810 1.00 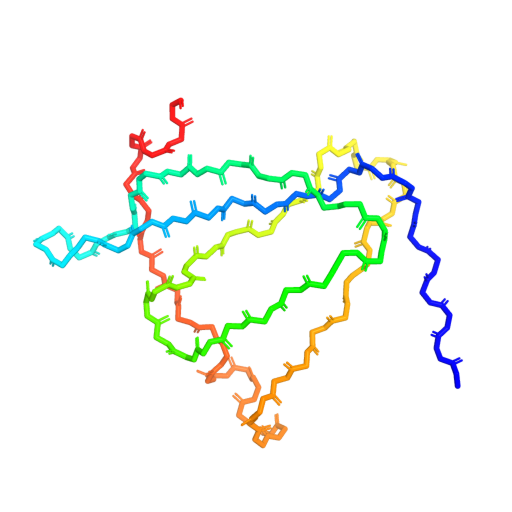55.09 90 HIS A C 1
ATOM 683 O O . HIS A 1 90 ? 4.303 17.717 -1.776 1.00 55.09 90 HIS A O 1
ATOM 689 N N . ALA A 1 91 ? 4.980 17.928 -3.930 1.00 46.00 91 ALA A N 1
ATOM 690 C CA . ALA A 1 91 ? 4.618 19.340 -4.094 1.00 46.00 91 ALA A CA 1
ATOM 691 C C . ALA A 1 91 ? 3.096 19.568 -4.124 1.00 46.00 91 ALA A C 1
ATOM 693 O O . ALA A 1 91 ? 2.374 18.717 -4.695 1.00 46.00 91 ALA A O 1
#

Sequence (91 aa):
MVRLRGARRRAHRIAYRWNEAACCAIDARKHARPTGAVSYVRAGREAIHRLGHAGAKTDAPAISLHVYGVAGERVATHVNDVVAVDARAHA

Foldseek 3Di:
DDDDDDDFKFKKKWWFAADPVVQATAQTDIDIDTPPDDDDDDDDRRTDMDIDGRDDPPDGDDDDDDDDPDDPVCCVPRVDDDGHHDPVRVD